Protein AF-A0A933R6M7-F1 (afdb_monomer)

Radius of gyration: 12.05 Å; Cα contacts (8 Å, |Δi|>4): 163; chains: 1; bounding box: 25×27×33 Å

Mean predicted aligned error: 2.83 Å

Secondary structure (DSSP, 8-state):
-HHHHHHHHTT-TT-EESS--SSSSEEEEEPPTTS-HHHHHHHHHHTT---EESGGG-SS--SS-EEEEE-SS--HHHHHHHHHHHHHHHHHH-

Sequence (94 aa):
RLAAAVAAVEREPSLSLATHPTGGLVLWIRLDDRVDDTAVEREALERGVAISSGRPWFCAEPTGSFVRLSVAAAGVADIEEGVRRLAAAVAAVE

Solvent-accessible surface area (backbone atoms only — not comparable to full-atom values): 5355 Å² total; per-residue (Å²): 90,58,68,56,43,52,59,37,40,74,69,36,87,82,46,39,70,71,60,87,76,92,68,78,45,64,46,45,34,40,52,58,77,88,34,55,32,64,58,31,31,51,45,12,41,77,67,71,28,81,56,39,47,31,72,90,77,45,99,56,89,66,99,57,26,27,36,39,42,66,47,75,88,51,52,66,70,53,40,46,54,39,42,55,43,39,40,56,18,46,67,73,62,104

Structure (mmCIF, N/CA/C/O backbone):
data_AF-A0A933R6M7-F1
#
_entry.id   AF-A0A933R6M7-F1
#
loop_
_atom_site.group_PDB
_atom_site.id
_atom_site.type_symbol
_atom_site.label_atom_id
_atom_site.label_alt_id
_atom_site.label_comp_id
_atom_site.label_asym_id
_atom_site.label_entity_id
_atom_site.label_seq_id
_atom_site.pdbx_PDB_ins_code
_atom_site.Cartn_x
_atom_site.Cartn_y
_atom_site.Cartn_z
_atom_site.occupancy
_atom_site.B_iso_or_equiv
_atom_site.auth_seq_id
_atom_site.auth_comp_id
_atom_site.auth_asym_id
_atom_site.auth_atom_id
_atom_site.pdbx_PDB_model_num
ATOM 1 N N . ARG A 1 1 ? 6.891 5.053 -13.352 1.00 89.06 1 ARG A N 1
ATOM 2 C CA . ARG A 1 1 ? 6.467 4.273 -12.163 1.00 89.06 1 ARG A CA 1
ATOM 3 C C . ARG A 1 1 ? 5.837 5.181 -11.122 1.00 89.06 1 ARG A C 1
ATOM 5 O O . ARG A 1 1 ? 4.630 5.112 -11.002 1.00 89.06 1 ARG A O 1
ATOM 12 N N . LEU A 1 2 ? 6.586 6.090 -10.481 1.00 92.81 2 LEU A N 1
ATOM 13 C CA . LEU A 1 2 ? 6.024 7.021 -9.487 1.00 92.81 2 LEU A CA 1
ATOM 14 C C . LEU A 1 2 ? 4.812 7.812 -10.009 1.00 92.81 2 LEU A C 1
ATOM 16 O O . LEU A 1 2 ? 3.755 7.746 -9.403 1.00 92.81 2 LEU A O 1
ATOM 20 N N . ALA A 1 3 ? 4.928 8.468 -11.169 1.00 93.31 3 ALA A N 1
ATOM 21 C CA . ALA A 1 3 ? 3.810 9.215 -11.760 1.00 93.31 3 ALA A CA 1
ATOM 22 C C . ALA A 1 3 ? 2.575 8.339 -12.041 1.00 93.31 3 ALA A C 1
ATOM 24 O O . ALA A 1 3 ? 1.455 8.756 -11.779 1.00 93.31 3 ALA A O 1
ATOM 25 N N . ALA A 1 4 ? 2.779 7.107 -12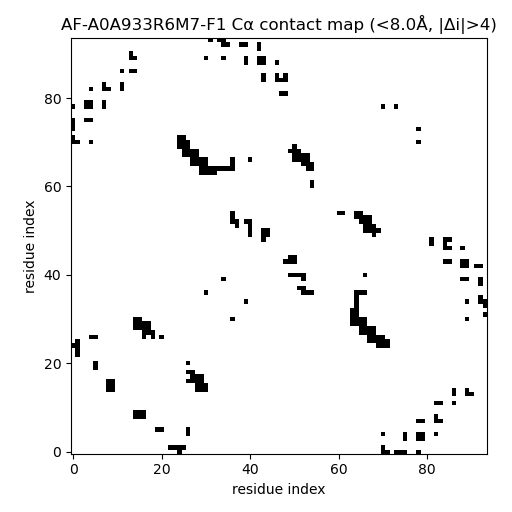.522 1.00 94.69 4 ALA A N 1
ATOM 26 C CA . ALA A 1 4 ? 1.686 6.160 -12.743 1.00 94.69 4 ALA A CA 1
ATOM 27 C C . ALA A 1 4 ? 1.036 5.723 -11.422 1.00 94.69 4 ALA A C 1
ATOM 29 O O . ALA A 1 4 ? -0.175 5.586 -11.359 1.00 94.69 4 ALA A O 1
ATOM 30 N N . ALA A 1 5 ? 1.831 5.548 -10.365 1.00 95.94 5 ALA A N 1
ATOM 31 C CA . ALA A 1 5 ? 1.335 5.204 -9.039 1.00 95.94 5 ALA A CA 1
ATOM 32 C C . ALA A 1 5 ? 0.525 6.343 -8.416 1.00 95.94 5 ALA A C 1
ATOM 34 O O . ALA A 1 5 ? -0.568 6.098 -7.926 1.00 95.94 5 ALA A O 1
ATOM 35 N N . VAL A 1 6 ? 1.022 7.581 -8.497 1.00 96.56 6 VAL A N 1
ATOM 36 C CA . VAL A 1 6 ? 0.289 8.772 -8.043 1.00 96.56 6 VAL A CA 1
ATOM 37 C C . VAL A 1 6 ? -1.034 8.883 -8.797 1.00 96.56 6 VAL A C 1
ATOM 39 O O . VAL A 1 6 ? -2.084 8.891 -8.170 1.00 96.56 6 VAL A O 1
ATOM 42 N N . ALA A 1 7 ? -0.997 8.836 -10.132 1.00 96.38 7 ALA A N 1
ATOM 43 C CA . ALA A 1 7 ? -2.199 8.927 -10.957 1.00 96.38 7 ALA A CA 1
ATOM 44 C C . ALA A 1 7 ? -3.169 7.747 -10.769 1.00 96.38 7 ALA A C 1
ATOM 46 O O . ALA A 1 7 ? -4.365 7.888 -11.005 1.00 96.38 7 ALA A O 1
ATOM 47 N N . ALA A 1 8 ? -2.684 6.558 -10.404 1.00 96.94 8 ALA A N 1
ATOM 48 C CA . ALA A 1 8 ? -3.549 5.434 -10.061 1.00 96.94 8 ALA A CA 1
ATOM 49 C C . ALA A 1 8 ? -4.232 5.662 -8.709 1.00 96.94 8 ALA A C 1
ATOM 51 O O . ALA A 1 8 ? -5.440 5.484 -8.620 1.00 96.94 8 ALA A O 1
ATOM 52 N N . VAL A 1 9 ? -3.488 6.096 -7.685 1.00 96.94 9 VAL A N 1
ATOM 53 C CA . VAL A 1 9 ? -4.045 6.350 -6.347 1.00 96.94 9 VAL A CA 1
ATOM 54 C C . VAL A 1 9 ? -5.048 7.501 -6.379 1.00 96.94 9 VAL A C 1
ATOM 56 O O . VAL A 1 9 ? -6.126 7.370 -5.824 1.00 96.94 9 VAL A O 1
ATOM 59 N N . GLU A 1 10 ? -4.752 8.590 -7.091 1.00 95.75 10 GLU A N 1
ATOM 60 C CA . GLU A 1 10 ? -5.656 9.746 -7.209 1.00 95.75 10 GLU A CA 1
ATOM 61 C C . GLU A 1 10 ? -6.968 9.439 -7.952 1.00 95.75 10 GLU A C 1
ATOM 63 O O . GLU A 1 10 ? -7.930 10.197 -7.838 1.00 95.75 10 GLU A O 1
ATOM 68 N N . ARG A 1 11 ? -7.025 8.343 -8.720 1.00 95.88 11 ARG A N 1
ATOM 69 C CA . ARG A 1 11 ? -8.262 7.883 -9.369 1.00 95.88 11 ARG A CA 1
ATOM 70 C C . ARG A 1 11 ? -9.167 7.079 -8.441 1.00 95.88 11 ARG A C 1
ATOM 72 O O . ARG A 1 11 ? -10.343 6.943 -8.765 1.00 95.88 11 ARG A O 1
ATOM 79 N N . GLU A 1 12 ? -8.640 6.549 -7.341 1.00 95.62 12 GLU A N 1
ATOM 80 C CA . GLU A 1 12 ? -9.383 5.718 -6.394 1.00 95.62 12 GLU A CA 1
ATOM 81 C C . GLU A 1 12 ? -9.913 6.575 -5.234 1.00 95.62 12 GLU A C 1
ATOM 83 O O . GLU A 1 12 ? -9.126 7.022 -4.401 1.00 95.62 12 GLU A O 1
ATOM 88 N N . PRO A 1 13 ? -11.235 6.803 -5.122 1.00 90.94 13 PRO A N 1
ATOM 89 C CA . PRO A 1 13 ? -11.790 7.722 -4.124 1.00 90.94 13 PRO A CA 1
ATOM 90 C C . PRO A 1 13 ? -11.588 7.286 -2.667 1.00 90.94 13 PRO A C 1
ATOM 92 O O . PRO A 1 13 ? -11.618 8.128 -1.774 1.00 90.94 13 PRO A O 1
ATOM 95 N N . SER A 1 14 ? -11.409 5.984 -2.422 1.00 88.56 14 SER A N 1
ATOM 96 C CA . SER A 1 14 ? -11.151 5.423 -1.089 1.00 88.56 14 SER A CA 1
ATOM 97 C C . SER A 1 14 ? -9.694 5.556 -0.646 1.00 88.56 14 SER A C 1
ATOM 99 O O . SER A 1 14 ? -9.360 5.197 0.480 1.00 88.56 14 SER A O 1
ATOM 101 N N . LEU A 1 15 ? -8.805 6.058 -1.507 1.00 95.00 15 LEU A N 1
ATOM 102 C CA . LEU A 1 15 ? -7.396 6.236 -1.189 1.00 95.00 15 LEU A CA 1
ATOM 103 C C . LEU A 1 15 ? -7.045 7.722 -1.167 1.00 95.00 15 LEU A C 1
ATOM 105 O O . LEU A 1 15 ? -7.436 8.496 -2.035 1.00 95.00 15 LEU A O 1
ATOM 109 N N . SER A 1 16 ? -6.245 8.121 -0.182 1.00 94.94 16 SER A N 1
ATOM 110 C CA . SER A 1 16 ? -5.767 9.495 -0.058 1.00 94.94 16 SER A CA 1
ATOM 111 C C . SER A 1 16 ? -4.256 9.514 0.101 1.00 94.94 16 SER A C 1
ATOM 113 O O . SER A 1 16 ? -3.708 8.854 0.982 1.00 94.94 16 SER A O 1
ATOM 115 N N . LEU A 1 17 ? -3.553 10.265 -0.747 1.00 95.94 17 LEU A N 1
ATOM 116 C CA . LEU A 1 17 ? -2.113 10.461 -0.591 1.00 95.94 17 LEU A CA 1
ATOM 117 C C . LEU A 1 17 ? -1.841 11.385 0.598 1.00 95.94 17 LEU A C 1
ATOM 119 O O . LEU A 1 17 ? -2.349 12.501 0.661 1.00 95.94 17 LEU A O 1
ATOM 123 N N . ALA A 1 18 ? -0.987 10.943 1.521 1.00 93.62 18 ALA A N 1
ATOM 124 C CA . ALA A 1 18 ? -0.580 11.756 2.666 1.00 93.62 18 ALA A CA 1
ATOM 125 C C . ALA A 1 18 ? 0.286 12.954 2.241 1.00 93.62 18 ALA A C 1
ATOM 127 O O . ALA A 1 18 ? 0.261 14.007 2.875 1.00 93.62 18 ALA A O 1
ATOM 128 N N . THR A 1 19 ? 1.064 12.787 1.170 1.00 90.06 19 THR A N 1
ATOM 129 C CA . THR A 1 19 ? 1.853 13.839 0.524 1.00 90.06 19 THR A CA 1
ATOM 130 C C . THR A 1 19 ? 1.921 13.583 -0.978 1.00 90.06 19 THR A C 1
ATOM 132 O O . THR A 1 19 ? 1.870 12.434 -1.418 1.00 90.06 19 THR A O 1
ATOM 135 N N . HIS A 1 20 ? 2.084 14.644 -1.771 1.00 91.06 20 HIS A N 1
ATOM 136 C CA . HIS A 1 20 ? 2.410 14.525 -3.192 1.00 91.06 20 HIS A 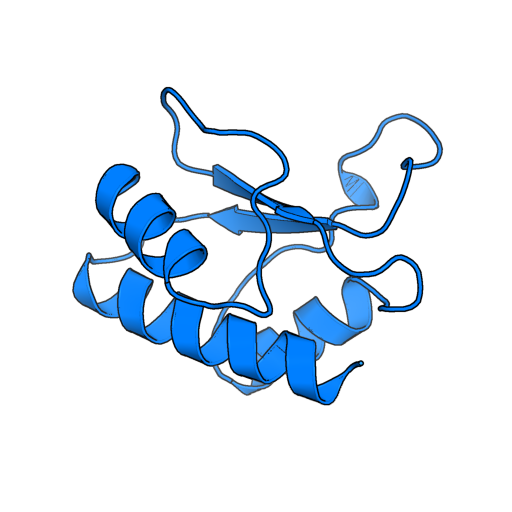CA 1
ATOM 137 C C . HIS A 1 20 ? 3.914 14.281 -3.359 1.00 91.06 20 HIS A C 1
ATOM 139 O O . HIS A 1 20 ? 4.709 15.193 -3.107 1.00 91.06 20 HIS A O 1
ATOM 145 N N . PRO A 1 21 ? 4.345 13.071 -3.764 1.00 89.81 21 PRO A N 1
ATOM 146 C CA . PRO A 1 21 ? 5.762 12.763 -3.854 1.00 89.81 21 PRO A CA 1
ATOM 147 C C . PRO A 1 21 ? 6.384 13.451 -5.073 1.00 89.81 21 PRO A C 1
ATOM 149 O O . PRO A 1 21 ? 5.929 13.287 -6.204 1.00 89.81 21 PRO A O 1
ATOM 152 N N . THR A 1 22 ? 7.481 14.174 -4.860 1.00 86.75 22 THR A N 1
ATOM 153 C CA . THR A 1 22 ? 8.278 14.794 -5.936 1.00 86.75 22 THR A CA 1
ATOM 154 C C . THR A 1 22 ? 9.389 13.873 -6.458 1.00 86.75 22 THR A C 1
ATOM 156 O O . THR A 1 22 ? 10.056 14.192 -7.441 1.00 86.75 22 THR A O 1
ATOM 159 N N . GLY A 1 23 ? 9.580 12.709 -5.827 1.00 88.44 23 GLY A N 1
ATOM 160 C CA . GLY A 1 23 ? 10.581 11.707 -6.183 1.00 88.44 23 GLY A CA 1
ATOM 161 C C . GLY A 1 23 ? 10.496 10.458 -5.299 1.00 88.44 23 GLY A C 1
ATOM 162 O O . GLY A 1 23 ? 9.676 10.380 -4.387 1.0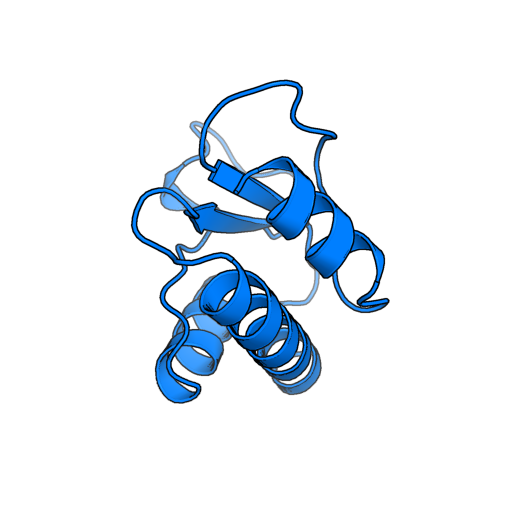0 88.44 23 GLY A O 1
ATOM 163 N N . GLY A 1 24 ? 11.351 9.468 -5.572 1.00 90.62 24 GLY A N 1
ATOM 164 C CA . GLY A 1 24 ? 11.401 8.206 -4.826 1.00 90.62 24 GLY A CA 1
ATOM 165 C C . GLY A 1 24 ? 10.503 7.100 -5.393 1.00 90.62 24 GLY A C 1
ATOM 166 O O . GLY A 1 24 ? 10.052 7.154 -6.537 1.00 90.62 24 GLY A O 1
ATOM 167 N N . LEU A 1 25 ? 10.312 6.045 -4.594 1.00 92.75 25 LEU A N 1
ATOM 168 C CA . LEU A 1 25 ? 9.624 4.808 -4.995 1.00 92.75 25 LEU A CA 1
ATOM 169 C C . LEU A 1 25 ? 8.576 4.347 -3.974 1.00 92.75 25 LEU A C 1
ATOM 171 O O . LEU A 1 25 ? 8.076 3.232 -4.091 1.00 92.75 25 LEU A O 1
ATOM 175 N N . VAL A 1 26 ? 8.263 5.177 -2.978 1.00 94.88 26 VAL A N 1
ATOM 176 C CA . VAL A 1 26 ? 7.302 4.859 -1.919 1.00 94.88 26 VAL A CA 1
ATOM 177 C C . VAL A 1 26 ? 6.259 5.960 -1.853 1.00 94.88 26 VAL A C 1
ATOM 179 O O . VAL A 1 26 ? 6.607 7.138 -1.798 1.00 94.88 26 VAL A O 1
ATOM 182 N N . LEU A 1 27 ? 4.995 5.558 -1.852 1.00 96.06 27 LEU A N 1
ATOM 183 C CA . LEU A 1 27 ? 3.857 6.427 -1.621 1.00 96.06 27 LEU A CA 1
ATOM 184 C C . LEU A 1 27 ? 3.321 6.153 -0.220 1.00 96.06 27 LEU A C 1
ATOM 186 O O . LEU A 1 27 ? 3.310 5.010 0.244 1.00 96.06 27 LEU A O 1
ATOM 190 N N . TRP A 1 28 ? 2.878 7.217 0.432 1.00 96.19 28 TRP A N 1
ATOM 191 C CA . TRP A 1 28 ? 2.197 7.154 1.713 1.00 96.19 28 TRP A CA 1
ATOM 192 C C . TRP A 1 28 ? 0.721 7.416 1.491 1.00 96.19 28 TRP A C 1
ATOM 194 O O . TRP A 1 28 ? 0.355 8.471 0.971 1.00 96.19 28 TRP A O 1
ATOM 204 N N . ILE A 1 29 ? -0.105 6.455 1.881 1.00 96.62 29 ILE A N 1
ATOM 205 C CA . ILE A 1 29 ? -1.556 6.540 1.757 1.00 96.62 29 ILE A 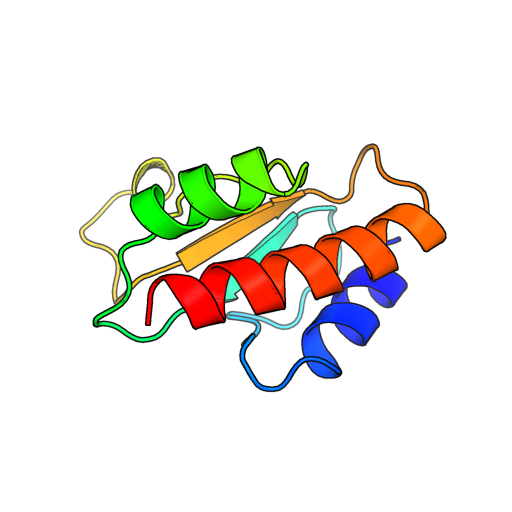CA 1
ATOM 206 C C . ILE A 1 29 ? -2.120 6.676 3.168 1.00 96.62 29 ILE A C 1
ATOM 208 O O . ILE A 1 29 ? -1.809 5.859 4.036 1.00 96.62 29 ILE A O 1
ATOM 212 N N . ARG A 1 30 ? -2.892 7.736 3.403 1.00 95.31 30 ARG A N 1
ATOM 213 C CA . ARG A 1 30 ? -3.642 7.960 4.639 1.00 95.31 30 ARG A CA 1
ATOM 214 C C . ARG A 1 30 ? -4.963 7.199 4.558 1.00 95.31 30 ARG A C 1
ATOM 216 O O . ARG A 1 30 ? -5.644 7.268 3.537 1.00 95.31 30 ARG A O 1
ATOM 223 N N . LEU A 1 31 ? -5.302 6.507 5.637 1.00 94.69 31 LEU A N 1
ATOM 224 C CA . LEU A 1 31 ? -6.572 5.809 5.825 1.00 94.69 31 LEU A CA 1
ATOM 225 C C . LEU A 1 31 ? -7.491 6.632 6.748 1.00 94.69 31 LEU A C 1
ATOM 227 O O . LEU A 1 31 ? -7.025 7.576 7.396 1.00 94.69 31 LEU A O 1
ATOM 231 N N . ASP A 1 32 ? -8.782 6.287 6.822 1.00 92.75 32 ASP A N 1
ATOM 232 C CA . ASP A 1 32 ? -9.654 6.802 7.890 1.00 92.75 32 ASP A CA 1
ATOM 233 C C . ASP A 1 32 ? -9.095 6.380 9.257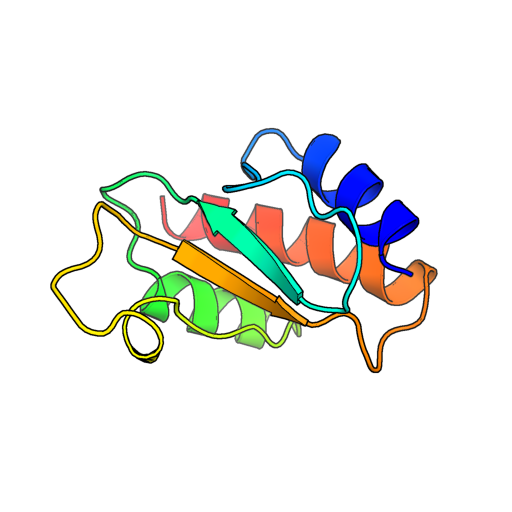 1.00 92.75 32 ASP A C 1
ATOM 235 O O . ASP A 1 32 ? -8.519 5.301 9.409 1.00 92.75 32 ASP A O 1
ATOM 239 N N . ASP A 1 33 ? -9.259 7.230 10.271 1.00 88.06 33 ASP A N 1
ATOM 240 C CA . ASP A 1 33 ? -8.678 6.989 11.595 1.00 88.06 33 ASP A CA 1
ATOM 241 C C . ASP A 1 33 ? -9.276 5.750 12.294 1.00 88.06 33 ASP A C 1
ATOM 243 O O . ASP A 1 33 ? -8.689 5.246 13.252 1.00 88.06 33 ASP A O 1
ATOM 247 N N . ARG A 1 34 ? -10.425 5.238 11.827 1.00 89.88 34 ARG A N 1
ATOM 248 C CA . ARG A 1 34 ? -11.045 4.001 12.332 1.00 89.88 34 ARG A CA 1
ATOM 249 C C . ARG A 1 34 ? -10.496 2.731 11.681 1.00 89.88 34 ARG A C 1
ATOM 251 O O . ARG A 1 34 ? -10.733 1.647 12.209 1.00 89.88 34 ARG A O 1
ATOM 258 N N . VAL A 1 35 ? -9.780 2.852 10.564 1.00 93.62 35 VAL A N 1
ATOM 259 C CA . VAL A 1 35 ? -9.282 1.712 9.788 1.00 93.62 35 VAL A CA 1
ATOM 260 C C . VAL A 1 35 ? -7.929 1.263 10.332 1.00 93.62 35 VAL A C 1
ATOM 262 O O . VAL A 1 35 ? -6.975 2.042 10.399 1.00 93.62 35 VAL A O 1
ATOM 265 N N . ASP A 1 36 ? -7.815 -0.016 10.692 1.00 94.06 36 ASP A N 1
ATOM 266 C CA . ASP A 1 36 ? -6.551 -0.595 11.153 1.00 94.06 36 ASP A CA 1
ATOM 267 C C . ASP A 1 36 ? -5.611 -0.897 9.968 1.00 94.06 36 ASP A C 1
ATOM 269 O O . ASP A 1 36 ? -5.935 -1.679 9.072 1.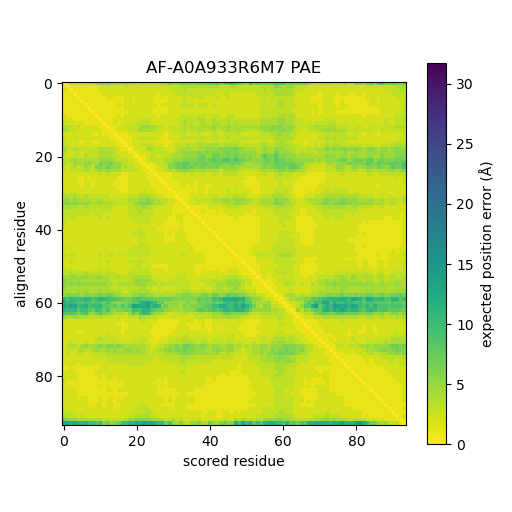00 94.06 36 ASP A O 1
ATOM 273 N N . ASP A 1 37 ? -4.420 -0.292 9.972 1.00 95.31 37 ASP A N 1
ATOM 274 C CA . ASP A 1 37 ? -3.424 -0.427 8.902 1.00 95.31 37 ASP A CA 1
ATOM 275 C C . ASP A 1 37 ? -2.871 -1.851 8.745 1.00 95.31 37 ASP A C 1
ATOM 277 O O . ASP A 1 37 ? -2.520 -2.262 7.639 1.00 95.31 37 ASP A O 1
ATOM 281 N N . THR A 1 38 ? -2.825 -2.626 9.827 1.00 96.06 38 THR A N 1
ATOM 282 C CA . THR A 1 38 ? -2.377 -4.024 9.824 1.00 96.06 38 THR A CA 1
ATOM 283 C C . THR A 1 38 ? -3.461 -4.940 9.254 1.00 96.06 38 THR A C 1
ATOM 285 O O . THR A 1 38 ? -3.155 -5.924 8.575 1.00 96.06 38 THR A O 1
ATOM 288 N N . ALA A 1 39 ? -4.736 -4.621 9.493 1.00 97.00 39 ALA A N 1
ATOM 289 C CA . ALA A 1 39 ? -5.852 -5.311 8.850 1.00 97.00 39 ALA A CA 1
ATOM 290 C C . ALA A 1 39 ? -5.868 -5.049 7.335 1.00 97.00 39 ALA A C 1
ATOM 292 O O . ALA A 1 39 ? -5.986 -6.000 6.562 1.00 97.00 39 ALA A O 1
ATOM 293 N N . VAL A 1 40 ? -5.641 -3.801 6.907 1.00 97.50 40 VAL A N 1
ATOM 294 C CA . VAL A 1 40 ? -5.493 -3.458 5.481 1.00 97.50 40 VAL A CA 1
ATOM 295 C C . VAL A 1 40 ? -4.287 -4.158 4.856 1.00 97.50 40 VAL A C 1
ATOM 297 O O . VAL A 1 40 ? -4.401 -4.677 3.750 1.00 97.50 40 VAL A O 1
ATOM 300 N N . GLU A 1 41 ? -3.143 -4.222 5.545 1.00 98.19 41 GLU A N 1
ATOM 301 C CA . GLU A 1 41 ? -1.961 -4.951 5.063 1.00 98.19 41 GLU A CA 1
ATOM 302 C C . GLU A 1 41 ? -2.265 -6.434 4.805 1.00 98.19 41 GLU A C 1
ATOM 304 O O . GLU A 1 41 ? -1.893 -6.964 3.755 1.00 98.19 41 GLU A O 1
ATOM 309 N N . ARG A 1 42 ? -2.990 -7.093 5.718 1.00 98.25 42 ARG A N 1
ATOM 310 C CA . ARG A 1 42 ? -3.412 -8.490 5.550 1.00 98.25 42 ARG A CA 1
ATOM 311 C C . ARG A 1 42 ? -4.377 -8.658 4.377 1.00 98.25 42 ARG A C 1
ATOM 313 O O . ARG A 1 42 ? -4.132 -9.498 3.518 1.00 98.25 42 ARG A O 1
ATOM 320 N N . GLU A 1 43 ? -5.430 -7.849 4.322 1.00 98.38 43 GLU A N 1
ATOM 321 C CA . GLU A 1 43 ? -6.450 -7.917 3.269 1.00 98.38 43 GLU A CA 1
ATOM 322 C C . GLU A 1 43 ? -5.854 -7.623 1.880 1.00 98.38 43 GLU A C 1
ATOM 324 O O . GLU A 1 43 ?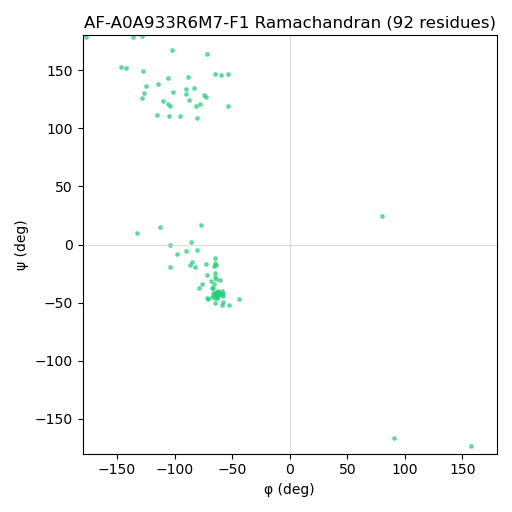 -6.160 -8.289 0.889 1.00 98.38 43 GLU A O 1
ATOM 329 N N . ALA A 1 44 ? -4.942 -6.652 1.793 1.00 98.19 44 ALA A N 1
ATOM 330 C CA . ALA A 1 44 ? -4.221 -6.345 0.564 1.00 98.19 44 ALA A CA 1
ATOM 331 C C . ALA A 1 44 ? -3.357 -7.532 0.118 1.00 98.19 44 ALA A C 1
ATOM 333 O O . ALA A 1 44 ? -3.366 -7.886 -1.065 1.00 98.19 44 ALA A O 1
ATOM 334 N N . LEU A 1 45 ? -2.662 -8.186 1.056 1.00 98.19 45 LEU A N 1
ATOM 335 C CA . LEU A 1 45 ? -1.849 -9.364 0.765 1.00 98.19 45 LEU A CA 1
ATOM 336 C C . LEU A 1 45 ? -2.701 -10.538 0.269 1.00 98.19 45 LEU A C 1
ATOM 338 O O . LEU A 1 45 ? -2.310 -11.196 -0.695 1.00 98.19 45 LEU A O 1
ATOM 342 N N . GLU A 1 46 ? -3.879 -10.765 0.856 1.00 98.31 46 GLU A N 1
ATOM 343 C CA . GLU A 1 46 ? -4.844 -11.773 0.390 1.00 98.31 46 GLU A CA 1
ATOM 344 C C . GLU A 1 46 ? -5.313 -11.504 -1.050 1.00 98.31 46 GLU A C 1
ATOM 346 O O . GLU A 1 46 ? -5.535 -12.432 -1.829 1.00 98.31 46 GLU A O 1
ATOM 351 N N . ARG A 1 47 ? -5.354 -10.231 -1.457 1.00 98.19 47 ARG A N 1
ATOM 352 C CA . ARG A 1 47 ? -5.637 -9.797 -2.837 1.00 98.19 47 ARG A CA 1
ATOM 353 C C . ARG A 1 47 ? -4.396 -9.776 -3.737 1.00 98.19 47 ARG A C 1
ATOM 355 O O . ARG A 1 47 ? -4.479 -9.416 -4.914 1.00 98.19 47 ARG A O 1
ATOM 362 N N . GLY A 1 48 ? -3.236 -10.184 -3.229 1.00 97.31 48 GLY A N 1
ATO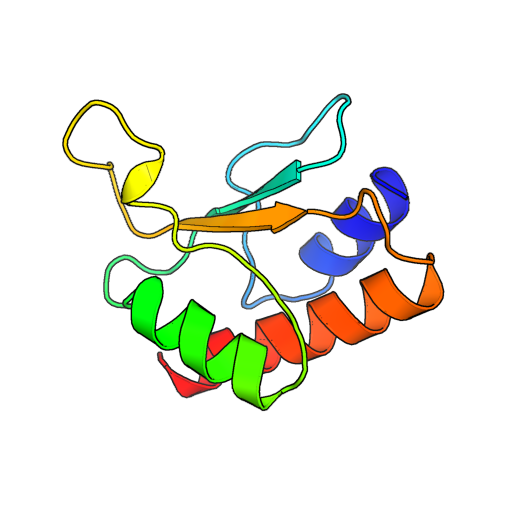M 363 C CA . GLY A 1 48 ? -1.979 -10.241 -3.974 1.00 97.31 48 GLY A CA 1
ATOM 364 C C . GLY A 1 48 ? -1.260 -8.897 -4.100 1.00 97.31 48 GLY A C 1
ATOM 365 O O . GLY A 1 48 ? -0.499 -8.708 -5.048 1.00 97.31 48 GLY A O 1
ATOM 366 N N . VAL A 1 49 ? -1.498 -7.963 -3.178 1.00 97.75 49 VAL A N 1
ATOM 367 C CA . VAL A 1 49 ? -0.801 -6.673 -3.099 1.00 97.75 49 VAL A CA 1
ATOM 368 C C . VAL A 1 49 ? 0.004 -6.606 -1.809 1.00 97.75 49 VAL A C 1
ATOM 370 O O . VAL A 1 49 ? -0.547 -6.505 -0.719 1.00 97.75 49 VAL A O 1
ATOM 373 N N . ALA A 1 50 ? 1.328 -6.624 -1.933 1.00 97.12 50 ALA A N 1
ATOM 374 C CA . ALA A 1 50 ? 2.213 -6.429 -0.793 1.00 97.12 50 ALA A CA 1
ATOM 375 C C . ALA A 1 50 ? 2.375 -4.930 -0.486 1.00 97.12 50 ALA A C 1
ATOM 377 O O . ALA A 1 50 ? 2.880 -4.168 -1.315 1.00 97.12 50 ALA A O 1
ATOM 378 N N . ILE A 1 51 ? 1.982 -4.527 0.720 1.00 97.25 51 ILE A N 1
ATOM 379 C CA . ILE A 1 51 ? 2.201 -3.190 1.291 1.00 97.25 51 ILE A CA 1
ATOM 380 C C . ILE A 1 51 ? 2.842 -3.333 2.674 1.00 97.25 51 ILE A C 1
ATOM 382 O O . ILE A 1 51 ? 3.088 -4.446 3.126 1.00 97.25 51 ILE A O 1
ATOM 386 N N . SER A 1 52 ? 3.124 -2.221 3.348 1.00 97.19 52 SER A N 1
ATOM 387 C CA . SER A 1 52 ? 3.479 -2.243 4.771 1.00 97.19 52 SER A CA 1
ATOM 388 C C . SER A 1 52 ? 2.563 -1.326 5.564 1.00 97.19 52 SER A C 1
ATOM 390 O O . SER A 1 52 ? 2.336 -0.186 5.145 1.00 97.19 52 SER A O 1
ATOM 392 N N . SER A 1 53 ? 2.101 -1.790 6.723 1.00 95.75 53 SER A N 1
ATOM 393 C CA . SER A 1 53 ? 1.495 -0.937 7.749 1.00 95.75 53 SER A CA 1
ATOM 394 C C . SER A 1 53 ? 2.420 0.229 8.113 1.00 95.75 53 SER A C 1
ATOM 396 O O . SER A 1 53 ? 3.654 0.149 8.038 1.00 95.75 53 SER A O 1
ATOM 398 N N . GLY A 1 54 ? 1.814 1.364 8.445 1.00 93.12 54 GLY A N 1
ATOM 399 C CA . GLY A 1 54 ? 2.509 2.621 8.679 1.00 93.12 54 GLY A CA 1
ATOM 400 C C . GLY A 1 54 ? 3.146 2.684 10.058 1.00 93.12 54 GLY A C 1
ATOM 401 O O . GLY A 1 54 ? 4.260 3.195 10.167 1.00 93.12 54 GLY A O 1
ATOM 402 N N . ARG A 1 55 ? 2.485 2.135 11.089 1.00 89.50 55 ARG A N 1
ATOM 403 C CA . ARG A 1 55 ? 2.904 2.240 12.504 1.00 89.50 55 ARG A CA 1
ATOM 404 C C . ARG A 1 55 ? 4.409 2.010 12.752 1.00 89.50 55 ARG A C 1
ATOM 406 O O . ARG A 1 55 ? 5.007 2.856 13.411 1.00 89.50 55 ARG A O 1
ATOM 413 N N . PRO A 1 56 ? 5.078 0.974 12.196 1.00 90.44 56 PRO A N 1
ATOM 414 C CA . PRO A 1 56 ? 6.505 0.725 12.453 1.00 90.44 56 PRO A CA 1
ATOM 415 C C . PRO A 1 56 ? 7.469 1.805 11.934 1.00 90.44 56 PRO A C 1
ATOM 417 O O . PRO A 1 56 ? 8.659 1.768 12.238 1.00 90.44 56 PRO A O 1
ATOM 420 N N . TRP A 1 57 ? 6.985 2.736 11.112 1.00 89.31 57 TRP A N 1
ATOM 421 C CA . TRP A 1 57 ? 7.791 3.740 10.415 1.00 89.31 57 TRP A CA 1
ATOM 422 C C . TRP A 1 57 ? 7.687 5.141 11.029 1.00 89.31 57 TRP A C 1
ATOM 424 O O . TRP A 1 57 ? 8.348 6.062 10.545 1.00 89.31 57 TRP A O 1
ATOM 434 N N . PHE A 1 58 ? 6.890 5.308 12.087 1.00 87.50 58 PHE A N 1
ATOM 435 C CA . PHE A 1 58 ? 6.811 6.543 12.862 1.00 87.50 58 PHE A CA 1
ATOM 436 C C . PHE A 1 58 ? 7.619 6.399 14.156 1.00 87.50 58 PHE A C 1
ATOM 438 O O . PHE A 1 58 ? 7.476 5.427 14.890 1.00 87.50 58 PHE A O 1
ATOM 445 N N . CYS A 1 59 ? 8.476 7.382 14.454 1.00 87.56 59 CYS A N 1
ATOM 446 C CA . CYS A 1 59 ? 9.287 7.382 15.680 1.00 87.56 59 CYS A CA 1
ATOM 447 C C . CYS A 1 59 ? 8.471 7.672 16.955 1.00 87.56 59 CYS A C 1
ATOM 449 O O . CYS A 1 59 ? 8.965 7.456 18.059 1.00 87.56 59 CYS A O 1
ATOM 451 N N . ALA A 1 60 ? 7.264 8.215 16.804 1.00 87.69 60 ALA A N 1
ATOM 452 C CA . ALA A 1 60 ? 6.329 8.567 17.868 1.00 87.69 60 ALA A CA 1
ATOM 453 C C . ALA A 1 60 ? 4.918 8.105 17.471 1.00 87.69 60 ALA A C 1
ATOM 455 O O . ALA A 1 60 ? 4.741 7.587 16.369 1.00 87.69 60 ALA A O 1
ATOM 456 N N . GLU A 1 61 ? 3.928 8.310 18.344 1.00 81.25 61 GLU A N 1
ATOM 457 C CA . GLU A 1 61 ? 2.533 7.967 18.043 1.00 81.25 61 GLU A CA 1
ATOM 458 C C . GLU A 1 61 ? 2.097 8.633 16.722 1.00 81.25 61 GLU A C 1
ATOM 460 O O . GLU A 1 61 ? 2.166 9.866 16.608 1.00 81.25 61 GLU A O 1
ATOM 465 N N . PRO A 1 62 ? 1.711 7.854 15.697 1.00 79.19 62 PRO A N 1
ATOM 466 C CA . PRO A 1 62 ? 1.285 8.413 14.426 1.00 79.19 62 PRO A CA 1
ATOM 467 C C . PRO A 1 62 ? -0.002 9.227 14.591 1.00 79.19 62 PRO A C 1
ATOM 469 O O . PRO A 1 62 ? -0.892 8.896 15.368 1.00 79.19 62 PRO A O 1
ATOM 472 N N . THR A 1 63 ? -0.145 10.286 13.795 1.00 82.31 63 THR A N 1
ATOM 473 C CA . THR A 1 63 ? -1.333 11.162 13.796 1.00 82.31 63 THR A CA 1
ATOM 474 C C . THR A 1 63 ? -2.540 10.556 13.063 1.00 82.31 63 THR A C 1
ATOM 476 O O . THR A 1 63 ? -3.456 11.270 12.657 1.00 82.31 63 THR A O 1
ATOM 479 N N . GLY A 1 64 ? -2.522 9.249 12.821 1.00 86.44 64 GLY A N 1
ATOM 480 C CA . GLY A 1 64 ? -3.572 8.508 12.134 1.00 86.44 64 GLY A CA 1
ATOM 481 C C . GLY A 1 64 ? -3.051 7.214 11.526 1.00 86.44 64 GLY A C 1
ATOM 482 O O . GLY A 1 64 ? -1.898 6.827 11.724 1.00 86.44 64 GLY A O 1
ATOM 483 N N . SER A 1 65 ? -3.917 6.556 10.766 1.00 93.00 65 SER A N 1
ATOM 484 C CA . SER A 1 65 ? -3.615 5.287 10.112 1.00 93.00 65 SER A CA 1
ATOM 485 C C . SER A 1 65 ? -3.032 5.516 8.713 1.00 93.00 65 SER A C 1
ATOM 487 O O . SER A 1 65 ? -3.521 6.349 7.942 1.00 93.00 65 SER A O 1
ATOM 489 N N . PHE A 1 66 ? -1.946 4.813 8.388 1.00 95.56 66 PHE A N 1
ATOM 490 C CA . PHE A 1 66 ? -1.231 4.969 7.120 1.00 95.56 66 PHE A CA 1
ATOM 491 C C . PHE A 1 66 ? -0.741 3.625 6.595 1.00 95.56 66 PHE A C 1
ATOM 493 O O . PHE A 1 66 ? -0.387 2.745 7.372 1.00 95.56 66 PHE A O 1
ATOM 500 N N . VAL A 1 67 ? -0.606 3.508 5.275 1.00 96.94 67 VAL A N 1
ATOM 501 C CA . VAL A 1 67 ? 0.098 2.394 4.627 1.00 96.94 67 VAL A CA 1
ATOM 502 C C . VAL A 1 67 ? 1.159 2.903 3.659 1.00 96.94 67 VAL A C 1
ATOM 504 O O . VAL A 1 67 ? 1.039 3.976 3.058 1.00 96.94 67 VAL A O 1
ATOM 507 N N . ARG A 1 68 ? 2.224 2.115 3.508 1.00 97.19 68 ARG A N 1
ATOM 508 C CA . ARG A 1 68 ? 3.342 2.381 2.599 1.00 97.19 68 ARG A CA 1
ATOM 509 C C . ARG A 1 68 ? 3.233 1.486 1.378 1.00 97.19 68 ARG A C 1
ATOM 511 O O . ARG A 1 68 ? 3.322 0.264 1.489 1.00 97.19 68 ARG A O 1
ATOM 518 N N . LEU A 1 69 ? 3.114 2.106 0.210 1.00 96.62 69 LEU A N 1
ATOM 519 C CA . LEU A 1 69 ? 3.090 1.425 -1.079 1.00 96.62 69 LEU A CA 1
ATOM 520 C C . LEU A 1 69 ? 4.430 1.624 -1.791 1.00 96.62 69 LEU A C 1
ATOM 522 O O . LEU A 1 69 ? 4.748 2.729 -2.229 1.00 96.62 69 LEU A O 1
ATOM 526 N N . SER A 1 70 ? 5.216 0.555 -1.921 1.00 96.00 70 SER A N 1
ATOM 527 C CA . SER A 1 70 ? 6.454 0.570 -2.707 1.00 96.00 70 SER A CA 1
ATOM 528 C C . SER A 1 70 ? 6.179 0.175 -4.154 1.00 96.00 70 SER A C 1
ATOM 530 O O . SER A 1 70 ? 5.607 -0.877 -4.422 1.00 96.00 70 SER A O 1
ATOM 532 N N . VAL A 1 71 ? 6.651 0.985 -5.100 1.00 94.75 71 VAL A N 1
ATOM 533 C CA . VAL A 1 71 ? 6.527 0.733 -6.548 1.00 94.75 71 VAL A CA 1
ATOM 534 C C . VAL A 1 71 ? 7.874 0.451 -7.214 1.00 94.75 71 VAL A C 1
ATOM 536 O O . VAL A 1 71 ? 8.001 0.504 -8.437 1.00 94.75 71 VAL A O 1
ATOM 539 N N . ALA A 1 72 ? 8.901 0.165 -6.408 1.00 93.56 72 ALA A N 1
ATOM 540 C CA . ALA A 1 72 ? 10.272 -0.040 -6.867 1.00 93.56 72 ALA A CA 1
ATOM 541 C C . ALA A 1 72 ? 10.412 -1.218 -7.843 1.00 93.56 72 ALA A C 1
ATOM 543 O O . ALA A 1 72 ? 11.102 -1.101 -8.855 1.00 93.56 72 ALA A O 1
ATOM 544 N N . ALA A 1 73 ? 9.737 -2.329 -7.544 1.00 90.88 73 ALA A N 1
ATOM 545 C CA . ALA A 1 73 ? 9.835 -3.575 -8.302 1.00 90.88 73 ALA A CA 1
ATOM 546 C C . ALA A 1 73 ? 8.697 -3.777 -9.320 1.00 90.88 73 ALA A C 1
ATOM 548 O O . ALA A 1 73 ? 8.759 -4.705 -10.119 1.00 90.88 73 ALA A O 1
ATOM 549 N N . ALA A 1 74 ? 7.669 -2.923 -9.309 1.00 93.25 74 ALA A N 1
ATOM 550 C CA . ALA A 1 74 ? 6.448 -3.135 -10.082 1.00 93.25 74 ALA A CA 1
ATOM 551 C C . ALA A 1 74 ? 6.522 -2.555 -11.510 1.00 93.25 74 ALA A C 1
ATOM 553 O O . ALA A 1 74 ? 7.107 -1.487 -11.758 1.00 93.25 74 ALA A O 1
ATOM 554 N N . GLY A 1 75 ? 5.901 -3.252 -12.466 1.00 95.06 75 GLY A N 1
ATOM 555 C CA . GLY A 1 75 ? 5.577 -2.709 -13.783 1.00 95.06 75 GLY A CA 1
ATOM 556 C C . GLY A 1 75 ? 4.443 -1.682 -13.703 1.00 95.06 75 GLY A C 1
ATOM 557 O O . GLY A 1 75 ? 3.729 -1.603 -12.711 1.00 95.06 75 GLY A O 1
ATOM 558 N N . VAL A 1 76 ? 4.257 -0.867 -14.747 1.00 94.00 76 VAL A N 1
ATOM 559 C CA . VAL A 1 76 ? 3.177 0.146 -14.759 1.00 94.00 76 VAL A CA 1
ATOM 560 C C . VAL A 1 76 ? 1.791 -0.504 -14.697 1.00 94.00 76 VAL A C 1
ATOM 562 O O . VAL A 1 76 ? 0.962 -0.049 -13.919 1.00 94.00 76 VAL A O 1
ATOM 565 N N . ALA A 1 77 ? 1.564 -1.588 -15.443 1.00 94.50 77 ALA A N 1
ATOM 566 C CA . ALA A 1 77 ? 0.302 -2.327 -15.393 1.00 94.50 77 ALA A CA 1
ATOM 567 C C . ALA A 1 77 ? 0.045 -2.942 -14.003 1.00 94.50 77 ALA A C 1
ATOM 569 O O . ALA A 1 77 ? -1.067 -2.856 -13.486 1.00 94.50 77 ALA A O 1
ATOM 570 N N . ASP A 1 78 ? 1.086 -3.488 -13.364 1.00 96.44 78 ASP A N 1
ATOM 571 C CA . ASP A 1 78 ? 0.983 -4.060 -12.014 1.00 96.44 78 ASP A CA 1
ATOM 572 C C . ASP A 1 78 ? 0.671 -2.991 -10.963 1.00 96.44 78 ASP A C 1
ATOM 574 O O . ASP A 1 78 ? -0.044 -3.260 -10.005 1.00 9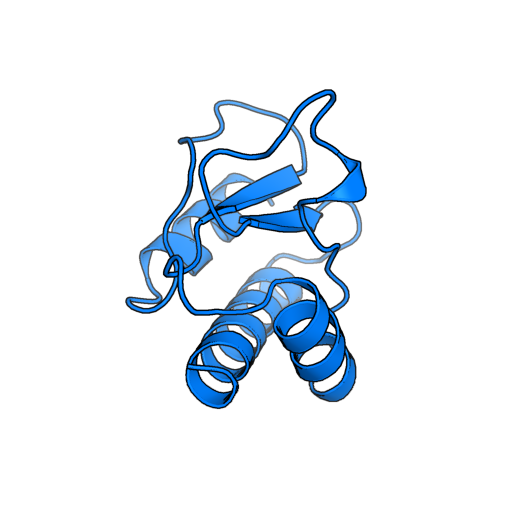6.44 78 ASP A O 1
ATOM 578 N N . ILE A 1 79 ? 1.188 -1.769 -11.141 1.00 96.88 79 ILE A N 1
ATOM 579 C CA . ILE A 1 79 ? 0.878 -0.633 -10.265 1.00 96.88 79 ILE A CA 1
ATOM 580 C C . ILE A 1 79 ? -0.612 -0.296 -10.340 1.00 96.88 79 ILE A C 1
ATOM 582 O O . ILE A 1 79 ? -1.241 -0.112 -9.303 1.00 96.88 79 ILE A O 1
ATOM 586 N N . GLU A 1 80 ? -1.186 -0.224 -11.541 1.00 96.69 80 GLU A N 1
ATOM 587 C CA . GLU A 1 80 ? -2.607 0.101 -11.704 1.00 96.69 80 GLU A CA 1
ATOM 588 C C . GLU A 1 80 ? -3.511 -0.978 -11.103 1.00 96.69 80 GLU A C 1
ATOM 590 O O . GLU A 1 80 ? -4.441 -0.665 -10.362 1.00 96.69 80 GLU A O 1
ATOM 595 N N . GLU A 1 81 ? -3.219 -2.249 -11.378 1.00 97.38 81 GLU A N 1
ATOM 596 C CA . GLU A 1 81 ? -3.951 -3.373 -10.789 1.00 97.38 81 GLU A CA 1
ATOM 597 C C . GLU A 1 81 ? -3.783 -3.424 -9.266 1.00 97.38 81 GLU A C 1
ATOM 599 O O . GLU A 1 81 ? -4.755 -3.615 -8.534 1.00 97.38 81 GLU A O 1
ATOM 604 N N . GLY A 1 82 ? -2.557 -3.226 -8.781 1.00 97.69 82 GLY A N 1
ATOM 605 C CA . GLY A 1 82 ? -2.236 -3.240 -7.361 1.00 97.69 82 GLY A CA 1
ATOM 606 C C . GLY A 1 82 ? -2.961 -2.140 -6.596 1.00 97.69 82 GLY A C 1
ATOM 607 O O . GLY A 1 82 ? -3.510 -2.399 -5.530 1.00 97.69 82 GLY A O 1
ATOM 608 N N . VAL A 1 83 ? -3.046 -0.933 -7.160 1.00 97.88 83 VAL A N 1
ATOM 609 C CA . VAL A 1 83 ? -3.801 0.167 -6.550 1.00 97.88 83 VAL A CA 1
ATOM 610 C C . VAL A 1 83 ? -5.304 -0.125 -6.523 1.00 97.88 83 VAL A C 1
ATOM 612 O O . VAL A 1 83 ? -5.921 0.072 -5.480 1.00 97.88 83 VAL A O 1
ATOM 615 N N . ARG A 1 84 ? -5.890 -0.684 -7.593 1.00 97.81 84 ARG A N 1
ATOM 616 C CA . ARG A 1 84 ? -7.312 -1.089 -7.582 1.00 97.81 84 ARG A CA 1
ATOM 617 C C . ARG A 1 84 ? -7.616 -2.125 -6.504 1.00 97.81 84 ARG A C 1
ATOM 619 O O . ARG A 1 84 ? -8.619 -2.041 -5.800 1.00 97.81 84 ARG A O 1
ATOM 626 N N . ARG A 1 85 ? -6.745 -3.123 -6.365 1.00 98.12 85 ARG A N 1
ATOM 627 C CA . ARG A 1 85 ? -6.877 -4.161 -5.334 1.00 98.12 85 ARG A CA 1
ATOM 628 C C . ARG A 1 85 ? -6.685 -3.605 -3.930 1.00 98.12 85 ARG A C 1
ATOM 630 O O . ARG A 1 85 ? -7.406 -4.022 -3.030 1.00 98.12 85 ARG A O 1
ATOM 637 N N . LEU A 1 86 ? -5.762 -2.661 -3.758 1.00 98.06 86 LEU A N 1
ATOM 638 C CA . LEU A 1 86 ? -5.560 -1.951 -2.500 1.00 98.06 86 LEU A CA 1
ATOM 639 C C . LEU A 1 86 ? -6.795 -1.128 -2.115 1.00 98.06 86 LEU A C 1
ATOM 641 O O . LEU A 1 86 ? -7.238 -1.217 -0.977 1.00 98.06 86 LEU A O 1
ATOM 645 N N . ALA A 1 87 ? -7.394 -0.395 -3.054 1.00 97.56 87 ALA A N 1
ATOM 646 C CA . ALA A 1 87 ? -8.635 0.345 -2.819 1.00 97.56 87 ALA A CA 1
ATOM 647 C C . ALA A 1 87 ? -9.766 -0.582 -2.348 1.00 97.56 87 ALA A C 1
ATOM 649 O O . ALA A 1 87 ? -10.486 -0.265 -1.402 1.00 97.56 87 ALA A O 1
ATOM 650 N N . ALA A 1 88 ? -9.873 -1.764 -2.958 1.00 97.56 88 ALA A N 1
ATOM 651 C CA . ALA A 1 88 ? -10.848 -2.772 -2.564 1.00 97.56 88 ALA A CA 1
ATOM 652 C C . ALA A 1 88 ? -10.521 -3.453 -1.219 1.00 97.56 88 ALA A C 1
ATOM 654 O O . ALA A 1 88 ? -11.438 -3.932 -0.558 1.00 97.56 88 ALA A O 1
ATOM 655 N N . ALA A 1 89 ? -9.246 -3.507 -0.820 1.00 97.88 89 ALA A N 1
ATOM 656 C CA . ALA A 1 89 ? -8.832 -3.974 0.502 1.00 97.88 89 ALA A CA 1
ATOM 657 C C . ALA A 1 89 ? -9.224 -2.971 1.591 1.00 97.88 89 ALA A C 1
ATOM 659 O O . ALA A 1 89 ? -9.816 -3.355 2.591 1.00 97.88 89 ALA A O 1
ATOM 660 N N . VAL A 1 90 ? -8.948 -1.681 1.370 1.00 96.19 90 VAL A N 1
ATOM 661 C CA . VAL A 1 90 ? -9.330 -0.606 2.299 1.00 96.19 90 VAL A CA 1
ATOM 662 C C . VAL A 1 90 ? -10.842 -0.606 2.522 1.00 96.19 90 VAL A C 1
ATOM 664 O O . VAL A 1 90 ? -11.282 -0.699 3.661 1.00 96.19 90 VAL A O 1
ATOM 667 N N . ALA A 1 91 ? -11.629 -0.647 1.445 1.00 94.94 91 ALA A N 1
ATOM 668 C CA . ALA A 1 91 ? -13.091 -0.664 1.526 1.00 94.94 91 ALA A CA 1
ATOM 669 C C . ALA A 1 91 ? -13.683 -1.917 2.207 1.00 94.94 91 ALA A C 1
ATOM 671 O O . ALA A 1 91 ? -14.854 -1.914 2.569 1.00 94.94 91 ALA A O 1
ATOM 672 N N . ALA A 1 92 ? -12.923 -3.009 2.333 1.00 94.94 92 ALA A N 1
ATOM 673 C CA . ALA A 1 92 ? -13.372 -4.218 3.029 1.00 94.94 92 ALA A CA 1
ATOM 674 C C . ALA A 1 92 ? -13.108 -4.174 4.545 1.00 94.94 92 ALA A C 1
ATOM 676 O O . ALA A 1 92 ? -13.669 -4.984 5.281 1.00 94.94 92 ALA A O 1
ATOM 677 N N . VAL A 1 93 ? -12.227 -3.272 4.987 1.00 92.56 93 VAL A N 1
ATOM 678 C CA . VAL A 1 93 ? -11.802 -3.117 6.387 1.00 92.56 93 VAL A CA 1
ATOM 679 C C . VAL A 1 93 ? -12.454 -1.891 7.048 1.00 92.56 93 VAL A C 1
ATOM 681 O O . VAL A 1 93 ? -12.497 -1.828 8.277 1.00 92.56 93 VAL A O 1
ATOM 684 N N . GLU A 1 94 ? -12.958 -0.943 6.252 1.00 83.00 94 GLU A N 1
ATOM 685 C CA . GLU A 1 94 ? -13.849 0.155 6.677 1.00 83.00 94 GLU A CA 1
ATOM 686 C C . GLU A 1 94 ? -15.193 -0.339 7.239 1.00 83.00 94 GLU A C 1
ATOM 688 O O . GLU A 1 94 ? -15.615 0.214 8.284 1.00 83.00 94 GLU A O 1
#

pLDDT: mean 93.97, std 4.15, range [79.19, 98.38]

Foldseek 3Di:
DLVLLVVLQVVQPQWDFPDNDPDDFKTKTFHAQQFAQVQLQVQLVVLVAHKAWCVVVDPDPDPGTIIIHGRPPPDSVRSNVSSVSSSVSSVVRD

Nearest PDB structures (foldseek):
  2z1y-assembly1_A  TM=8.919E-01  e=7.320E-06  unclassified
  2zp7-assembly1_A  TM=8.936E-01  e=1.311E-05  Thermus thermophilus HB27
  1wst-assembly1_A-2  TM=8.925E-01  e=3.940E-05  Thermococcus profundus
  4n0b-assembly1_B  TM=8.427E-01  e=1.299E-03  Bacillus subtilis
  7bxp-assembly1_B  TM=7.824E-01  e=3.100E-02  Cupriavidus necator